Protein AF-A0A927NHI5-F1 (afdb_monomer_lite)

Foldseek 3Di:
DDDDDPVVVVVVVVVVVVVVVVVDDDVVVVVVCVVVVVPDDQPDQPQDADPPPRDGDDCQADPPPRHGDDRPDHPVVVVVVVVVVVVVVVVVVVVVCVVVVVVD

pLDDT: mean 72.48, std 15.56, range [40.72, 95.0]

Secondary structure (DSSP, 8-state):
-----HHHHHHHHHHHHHHHHHHSPPHHHHHHHHHHSSS--------PBPTTT-PBPBTTB-TTT--B-PPPPPHHHHHHHHHHHHHHHHHHHHHHHHHHHH--

Radius of gyration: 29.14 Å; chains: 1; bounding box: 41×54×81 Å

Structure (mmCIF, N/CA/C/O backbone):
data_AF-A0A927NHI5-F1
#
_entry.id   AF-A0A927NHI5-F1
#
loop_
_atom_site.group_PDB
_atom_site.id
_atom_site.type_symbol
_atom_site.label_atom_id
_atom_site.label_alt_id
_atom_site.label_comp_id
_atom_site.label_asym_id
_atom_site.label_entity_id
_atom_site.label_seq_id
_atom_site.pdbx_PDB_ins_code
_atom_site.Cartn_x
_atom_site.Cartn_y
_atom_site.Cartn_z
_atom_site.occupancy
_atom_site.B_iso_or_equiv
_atom_site.auth_seq_id
_atom_site.auth_comp_id
_atom_site.auth_asym_id
_atom_site.auth_atom_id
_atom_site.pdbx_PDB_model_num
ATOM 1 N N . MET A 1 1 ? 2.981 -11.850 62.974 1.00 48.25 1 MET A N 1
ATOM 2 C CA . MET A 1 1 ? 2.808 -10.992 61.781 1.00 48.25 1 MET A CA 1
ATOM 3 C C . MET A 1 1 ? 2.036 -9.752 62.206 1.00 48.25 1 MET A C 1
ATOM 5 O O . MET A 1 1 ? 0.868 -9.874 62.557 1.00 48.25 1 MET A O 1
ATOM 9 N N . ALA A 1 2 ? 2.705 -8.601 62.307 1.00 54.06 2 ALA A N 1
ATOM 10 C CA . ALA A 1 2 ? 2.088 -7.356 62.765 1.00 54.06 2 ALA A CA 1
ATOM 11 C C . ALA A 1 2 ? 1.062 -6.859 61.732 1.00 54.06 2 ALA A C 1
ATOM 13 O O . ALA A 1 2 ? 1.376 -6.747 60.547 1.00 54.06 2 ALA A O 1
ATOM 14 N N . ARG A 1 3 ? -0.179 -6.596 62.163 1.00 60.69 3 ARG A N 1
ATOM 15 C CA . ARG A 1 3 ? -1.194 -5.948 61.321 1.00 60.69 3 ARG A CA 1
ATOM 16 C C . ARG A 1 3 ? -0.864 -4.456 61.274 1.00 60.69 3 ARG A C 1
ATOM 18 O O . ARG A 1 3 ? -1.073 -3.775 62.271 1.00 60.69 3 ARG A O 1
ATOM 25 N N . LYS A 1 4 ? -0.353 -3.972 60.138 1.00 64.62 4 LYS A N 1
ATOM 26 C CA . LYS A 1 4 ? -0.230 -2.530 59.874 1.00 64.62 4 LYS A CA 1
ATOM 27 C C . LYS A 1 4 ? -1.587 -1.856 60.075 1.00 64.62 4 LYS A C 1
ATOM 29 O O . LYS A 1 4 ? -2.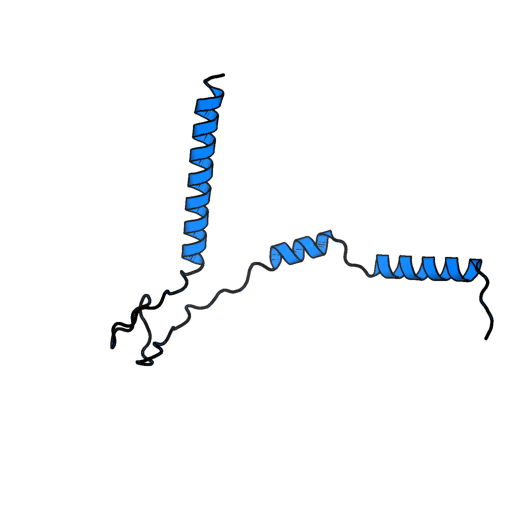629 -2.411 59.702 1.00 64.62 4 LYS A O 1
ATOM 34 N N . THR A 1 5 ? -1.573 -0.681 60.686 1.00 73.88 5 THR A N 1
ATOM 35 C CA . THR A 1 5 ? -2.777 0.122 60.899 1.00 73.88 5 THR A CA 1
ATOM 36 C C . THR A 1 5 ? -3.346 0.586 59.550 1.00 73.88 5 THR A C 1
ATOM 38 O O . THR A 1 5 ? -2.658 0.615 58.527 1.00 73.88 5 THR A O 1
ATOM 41 N N . ARG A 1 6 ? -4.647 0.904 59.494 1.00 68.88 6 ARG A N 1
ATOM 42 C CA . ARG A 1 6 ? -5.311 1.316 58.238 1.00 68.88 6 ARG A CA 1
ATOM 43 C C . ARG A 1 6 ? -4.681 2.564 57.610 1.00 68.88 6 ARG A C 1
ATOM 45 O O . ARG A 1 6 ? -4.791 2.732 56.398 1.00 68.88 6 ARG A O 1
ATOM 52 N N . GLU A 1 7 ? -4.059 3.415 58.419 1.00 73.69 7 GLU A N 1
ATOM 53 C CA . GLU A 1 7 ? -3.395 4.638 57.967 1.00 73.69 7 GLU A CA 1
ATOM 54 C C . GLU A 1 7 ? -2.073 4.327 57.264 1.00 73.69 7 GLU A C 1
ATOM 56 O O . GLU A 1 7 ? -1.881 4.764 56.132 1.00 73.69 7 GLU A O 1
ATOM 61 N N . GLU A 1 8 ? -1.246 3.451 57.840 1.00 77.12 8 GLU A N 1
ATOM 62 C CA . GLU A 1 8 ? -0.004 2.985 57.206 1.00 77.12 8 GLU A CA 1
ATOM 63 C C . GLU A 1 8 ? -0.270 2.297 55.862 1.00 77.12 8 GLU A C 1
ATOM 65 O O . GLU A 1 8 ? 0.456 2.506 54.892 1.00 77.12 8 GLU A O 1
ATOM 70 N N . LYS A 1 9 ? -1.361 1.524 55.765 1.00 78.44 9 LYS A N 1
ATOM 71 C CA . LYS A 1 9 ? -1.748 0.865 54.510 1.00 78.44 9 LYS A CA 1
ATOM 72 C C . LYS A 1 9 ? -2.147 1.869 53.420 1.00 78.44 9 LYS A C 1
ATOM 74 O O . LYS A 1 9 ? -1.849 1.644 52.252 1.00 78.44 9 LYS A O 1
ATOM 79 N N . ARG A 1 10 ? -2.803 2.976 53.791 1.00 79.38 10 ARG A N 1
ATOM 80 C CA . ARG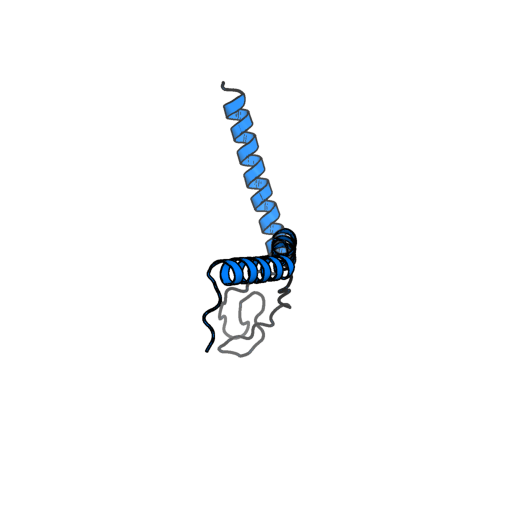 A 1 10 ? -3.188 4.045 52.850 1.00 79.38 10 ARG A CA 1
ATOM 81 C C . ARG A 1 10 ? -1.987 4.852 52.375 1.00 79.38 10 ARG A C 1
ATOM 83 O O . ARG A 1 10 ? -1.985 5.310 51.237 1.00 79.38 10 ARG A O 1
ATOM 90 N N . GLU A 1 11 ? -0.992 5.052 53.233 1.00 82.38 11 GLU A N 1
ATOM 91 C CA . GLU A 1 11 ? 0.238 5.738 52.843 1.00 82.38 11 GLU A CA 1
ATOM 92 C C . GLU A 1 11 ? 1.084 4.873 51.902 1.00 82.38 11 GLU A C 1
ATOM 94 O O . GLU A 1 11 ? 1.557 5.356 50.876 1.00 82.38 11 GLU A O 1
ATOM 99 N N . GLU A 1 12 ? 1.199 3.578 52.197 1.00 80.12 12 GLU A N 1
ATOM 100 C CA . GLU A 1 12 ? 1.878 2.607 51.337 1.00 80.12 12 GLU A CA 1
ATOM 101 C C . GLU A 1 12 ? 1.214 2.514 49.955 1.00 80.12 12 GLU A C 1
ATOM 103 O O . GLU A 1 12 ? 1.895 2.592 48.937 1.00 80.12 12 GLU A O 1
ATOM 108 N N . GLU A 1 13 ? -0.120 2.470 49.902 1.00 82.06 13 GLU A N 1
ATOM 109 C CA . GLU A 1 13 ? -0.875 2.470 48.644 1.00 82.06 13 GLU A CA 1
ATOM 110 C C . GLU A 1 13 ? -0.644 3.753 47.827 1.00 82.06 13 GLU A C 1
ATOM 112 O O . GLU A 1 13 ? -0.439 3.686 46.616 1.00 82.06 13 GLU A O 1
ATOM 117 N N . ARG A 1 14 ? -0.573 4.924 48.478 1.00 83.38 14 ARG A N 1
ATOM 118 C CA . ARG A 1 14 ? -0.249 6.188 47.793 1.00 83.38 14 ARG A CA 1
ATOM 119 C C . ARG A 1 14 ? 1.168 6.207 47.228 1.00 83.38 14 ARG A C 1
ATOM 121 O O . ARG A 1 14 ? 1.359 6.732 46.135 1.00 83.38 14 ARG A O 1
ATOM 128 N N . ARG A 1 15 ? 2.146 5.639 47.940 1.00 85.62 15 ARG A N 1
ATOM 129 C CA . ARG A 1 15 ? 3.531 5.539 47.448 1.00 85.62 15 ARG A CA 1
ATOM 130 C C . ARG A 1 15 ? 3.618 4.629 46.225 1.00 85.62 15 ARG A C 1
ATOM 132 O O . ARG A 1 15 ? 4.236 5.009 45.239 1.00 85.62 15 ARG A O 1
ATOM 139 N N . ILE A 1 16 ? 2.930 3.488 46.258 1.00 85.06 16 ILE A N 1
ATOM 140 C CA . ILE A 1 16 ? 2.885 2.540 45.136 1.00 85.06 16 ILE A CA 1
ATOM 141 C C . ILE A 1 16 ? 2.230 3.174 43.899 1.00 85.06 16 ILE A C 1
ATOM 143 O O . ILE A 1 16 ? 2.738 3.023 42.790 1.00 85.06 16 ILE A O 1
ATOM 147 N N . ILE A 1 17 ? 1.133 3.920 44.073 1.00 84.62 17 ILE A N 1
ATOM 148 C CA . ILE A 1 17 ? 0.458 4.610 42.962 1.00 84.62 17 ILE A CA 1
ATOM 149 C C . ILE A 1 17 ? 1.354 5.704 42.367 1.00 84.62 17 ILE A C 1
ATOM 151 O O . ILE A 1 17 ? 1.474 5.782 41.147 1.00 84.62 17 ILE A O 1
ATOM 155 N N . ALA A 1 18 ? 2.020 6.506 43.204 1.00 84.81 18 ALA A N 1
ATOM 156 C CA . ALA A 1 18 ? 2.936 7.548 42.738 1.00 84.81 18 ALA A CA 1
ATOM 157 C C . ALA A 1 18 ? 4.135 6.965 41.967 1.00 84.81 18 ALA A C 1
ATOM 159 O O . ALA A 1 18 ? 4.563 7.528 40.960 1.00 84.81 18 ALA A O 1
ATOM 160 N N . GLU A 1 19 ? 4.645 5.808 42.396 1.00 84.12 19 GLU A N 1
ATOM 161 C CA . GLU A 1 19 ? 5.718 5.101 41.697 1.00 84.12 19 GLU A CA 1
ATOM 162 C C . GLU A 1 19 ? 5.242 4.551 40.345 1.00 84.12 19 GLU A C 1
ATOM 164 O O . GLU A 1 19 ? 5.891 4.791 39.325 1.00 84.12 19 GLU A O 1
ATOM 169 N N . MET A 1 20 ? 4.066 3.911 40.298 1.00 78.25 20 MET A N 1
ATOM 170 C CA . MET A 1 20 ? 3.455 3.448 39.045 1.00 78.25 20 MET A CA 1
ATOM 171 C C . MET A 1 20 ? 3.186 4.593 38.064 1.00 78.25 20 MET A C 1
ATOM 173 O O . MET A 1 20 ? 3.415 4.425 36.869 1.00 78.25 20 MET A O 1
ATOM 177 N N . GLU A 1 21 ? 2.725 5.750 38.541 1.00 78.44 21 GLU A N 1
ATOM 178 C CA . GLU A 1 21 ? 2.467 6.920 37.695 1.00 78.44 21 GLU A CA 1
ATOM 179 C C . GLU A 1 21 ? 3.767 7.506 37.125 1.00 78.44 21 GLU A C 1
ATOM 181 O O . GLU A 1 21 ? 3.803 7.894 35.960 1.00 78.44 21 GLU A O 1
ATOM 186 N N . SER A 1 22 ? 4.859 7.481 37.898 1.00 74.81 22 SER A N 1
ATOM 187 C CA . SER A 1 22 ? 6.186 7.901 37.427 1.00 74.81 22 SER A CA 1
ATOM 188 C C . SER A 1 22 ? 6.825 6.924 36.429 1.00 74.81 22 SER A C 1
ATOM 190 O O . SER A 1 22 ? 7.627 7.332 35.590 1.00 74.81 22 SER A O 1
ATOM 192 N N . ALA A 1 23 ? 6.462 5.639 36.504 1.00 75.12 23 ALA A N 1
ATOM 193 C CA . ALA A 1 23 ? 6.978 4.578 35.642 1.00 75.12 23 ALA A CA 1
ATOM 194 C C . ALA A 1 23 ? 6.135 4.354 34.372 1.00 75.12 23 ALA A C 1
ATOM 196 O O . ALA A 1 23 ? 6.584 3.665 33.452 1.00 75.12 23 ALA A O 1
ATOM 197 N N . MET A 1 24 ? 4.918 4.910 34.294 1.00 66.56 24 MET A N 1
ATOM 198 C CA . MET A 1 24 ? 4.101 4.834 33.084 1.00 66.56 24 MET A CA 1
ATOM 199 C C . MET A 1 24 ? 4.585 5.849 32.038 1.00 66.56 24 MET A C 1
ATOM 201 O O . MET A 1 24 ? 4.693 7.039 32.334 1.00 66.56 24 MET A O 1
ATOM 205 N N . PRO A 1 25 ? 4.825 5.424 30.785 1.00 56.56 25 PRO A N 1
ATOM 206 C CA . PRO A 1 25 ? 5.122 6.358 29.708 1.00 56.56 25 PRO A CA 1
ATOM 207 C C . PRO A 1 25 ? 3.916 7.277 29.473 1.00 56.56 25 PRO A C 1
ATOM 209 O O . PRO A 1 25 ? 2.768 6.820 29.437 1.00 56.56 25 PRO A O 1
ATOM 212 N N . GLN A 1 26 ? 4.164 8.577 29.296 1.00 58.75 26 GLN A N 1
ATOM 213 C CA . GLN A 1 26 ? 3.110 9.536 28.974 1.00 58.75 26 GLN A CA 1
ATOM 214 C C . GLN A 1 26 ? 2.390 9.096 27.688 1.00 58.75 26 GLN A C 1
ATOM 216 O O . GLN A 1 26 ? 3.011 8.658 26.718 1.00 58.75 26 GLN A O 1
ATOM 221 N N . LYS A 1 27 ? 1.053 9.217 27.653 1.00 55.59 27 LYS A N 1
ATOM 222 C CA . LYS A 1 27 ? 0.222 8.829 26.491 1.00 55.59 27 LYS A CA 1
ATOM 223 C C . LYS A 1 27 ? 0.686 9.462 25.169 1.00 55.59 27 LYS A C 1
ATOM 225 O O . LYS A 1 27 ? 0.471 8.874 24.112 1.00 55.59 27 LYS A O 1
ATOM 230 N N . SER A 1 28 ? 1.349 10.615 25.230 1.00 53.78 28 SER A N 1
ATOM 231 C CA . SER A 1 28 ? 1.950 11.301 24.083 1.00 53.78 28 SER A CA 1
ATOM 232 C C . SER A 1 28 ? 3.039 10.483 23.381 1.00 53.78 28 SER A C 1
ATOM 234 O O . SER A 1 28 ? 3.133 10.528 22.154 1.00 53.78 28 SER A O 1
ATOM 236 N N . ASP A 1 29 ? 3.822 9.690 24.115 1.00 51.91 29 ASP A N 1
ATOM 237 C CA . ASP A 1 29 ? 4.895 8.871 23.538 1.00 51.91 29 ASP A CA 1
ATOM 238 C C . ASP A 1 29 ? 4.354 7.584 22.902 1.00 51.91 29 ASP A C 1
ATOM 240 O O . ASP A 1 29 ? 4.865 7.126 21.878 1.00 51.91 29 ASP A O 1
ATOM 244 N N . VAL A 1 30 ? 3.253 7.044 23.438 1.00 52.88 30 VAL A N 1
ATOM 245 C CA . VAL A 1 30 ? 2.550 5.881 22.869 1.00 52.88 30 VAL A CA 1
ATOM 246 C C . VAL A 1 30 ? 1.890 6.238 21.533 1.00 52.88 30 VAL A C 1
ATOM 248 O O . VAL A 1 30 ? 1.922 5.447 20.590 1.00 52.88 30 VAL A O 1
ATOM 251 N N . GLU A 1 31 ? 1.335 7.446 21.407 1.00 47.03 31 GLU A N 1
ATOM 252 C CA . GLU A 1 31 ? 0.714 7.911 20.162 1.00 47.03 31 GLU A CA 1
ATOM 253 C C . GLU A 1 31 ? 1.760 8.250 19.085 1.00 47.03 31 GLU A C 1
ATOM 255 O O . GLU A 1 31 ? 1.574 7.931 17.905 1.00 47.03 31 GLU A O 1
ATOM 260 N N . LYS A 1 32 ? 2.923 8.777 19.490 1.00 46.09 32 LYS A N 1
ATOM 261 C CA . LYS A 1 32 ? 4.072 9.001 18.599 1.00 46.09 32 LYS A CA 1
ATOM 262 C C . LYS A 1 32 ? 4.728 7.689 18.146 1.00 46.09 32 LYS A C 1
ATOM 264 O O . LYS A 1 32 ? 5.105 7.564 16.985 1.00 46.09 32 LYS A O 1
ATOM 269 N N . ALA A 1 33 ? 4.788 6.670 19.006 1.00 48.47 33 ALA A N 1
ATOM 270 C CA . ALA A 1 33 ? 5.247 5.329 18.631 1.00 48.47 33 ALA A CA 1
ATOM 271 C C . ALA A 1 33 ? 4.263 4.612 17.686 1.00 48.47 33 ALA A C 1
ATOM 273 O O . ALA A 1 33 ? 4.682 3.931 16.753 1.00 48.47 33 ALA A O 1
ATOM 274 N N . ARG A 1 34 ? 2.949 4.806 17.864 1.00 46.81 34 ARG A N 1
ATOM 275 C CA . ARG A 1 34 ? 1.920 4.194 17.005 1.00 46.81 34 ARG A CA 1
ATOM 276 C C . ARG A 1 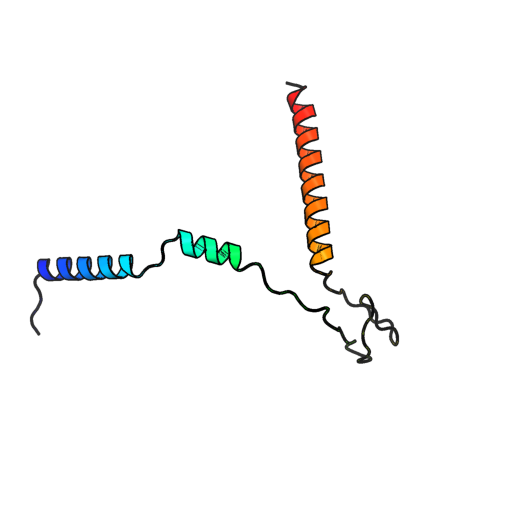34 ? 1.817 4.856 15.627 1.00 46.81 34 ARG A C 1
ATOM 278 O O . ARG A 1 34 ? 1.469 4.187 14.658 1.00 46.81 34 ARG A O 1
ATOM 285 N N . THR A 1 35 ? 2.147 6.143 15.529 1.00 47.31 35 THR A N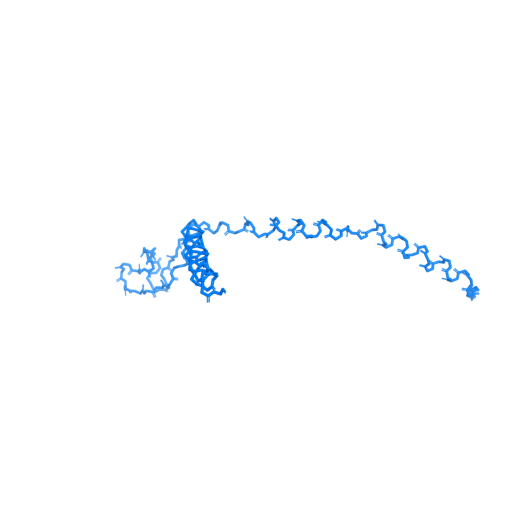 1
ATOM 286 C CA . THR A 1 35 ? 2.195 6.886 14.256 1.00 47.31 35 THR A CA 1
ATOM 287 C C . THR A 1 35 ? 3.523 6.710 13.517 1.00 47.31 35 THR A C 1
ATOM 289 O O . THR A 1 35 ? 3.524 6.695 12.288 1.00 47.31 35 THR A O 1
ATOM 292 N N . ASN A 1 36 ? 4.626 6.461 14.233 1.00 46.09 36 ASN A N 1
ATOM 293 C CA . ASN A 1 36 ? 5.919 6.109 13.633 1.00 46.09 36 ASN A CA 1
ATOM 294 C C . ASN A 1 36 ? 6.059 4.608 13.308 1.00 46.09 36 ASN A C 1
ATOM 296 O O . ASN A 1 36 ? 6.918 4.236 12.515 1.00 46.09 36 ASN A O 1
ATOM 300 N N . GLY A 1 37 ? 5.211 3.748 13.882 1.00 43.88 37 GLY A N 1
ATOM 301 C CA . GLY A 1 37 ? 5.249 2.289 13.716 1.00 43.88 37 GLY A CA 1
ATOM 302 C C . GLY A 1 37 ? 4.416 1.713 12.564 1.00 43.88 37 GLY A C 1
ATOM 303 O O . GLY A 1 37 ? 4.333 0.497 12.437 1.00 43.88 37 GLY A O 1
ATOM 304 N N . VAL A 1 38 ? 3.790 2.534 11.712 1.00 46.91 38 VAL A N 1
ATOM 305 C CA . VAL A 1 38 ? 3.136 2.063 10.467 1.00 46.91 38 VAL A CA 1
ATOM 306 C C . VAL A 1 38 ? 3.958 2.530 9.269 1.00 46.91 38 VAL A C 1
ATOM 308 O O . VAL A 1 38 ? 3.485 3.241 8.382 1.00 46.91 38 VAL A O 1
ATOM 311 N N . GLY A 1 39 ? 5.245 2.203 9.302 1.00 46.34 39 GLY A N 1
ATOM 312 C CA . GLY A 1 39 ? 6.226 2.745 8.373 1.00 46.34 39 GLY A CA 1
ATOM 313 C C . GLY A 1 39 ? 7.218 1.744 7.812 1.00 46.34 39 GLY A C 1
ATOM 314 O O . GLY A 1 39 ? 8.003 2.150 6.971 1.00 46.34 39 GLY A O 1
ATOM 315 N N . GLU A 1 40 ? 7.199 0.473 8.205 1.00 49.25 40 GLU A N 1
ATOM 316 C CA . GLU A 1 40 ? 8.162 -0.504 7.696 1.00 49.25 40 GLU A CA 1
ATOM 317 C C . GLU A 1 40 ? 7.526 -1.882 7.599 1.00 49.25 40 GLU A C 1
ATOM 319 O O . GLU A 1 40 ? 7.600 -2.670 8.524 1.00 49.25 40 GLU A O 1
ATOM 324 N N . GLU A 1 41 ? 6.932 -2.179 6.449 1.00 40.72 41 GLU A N 1
ATOM 325 C CA . GLU A 1 41 ? 7.266 -3.418 5.750 1.00 40.72 41 GLU A CA 1
ATOM 326 C C . GLU A 1 41 ? 7.348 -3.060 4.273 1.00 40.72 41 GLU A C 1
ATOM 328 O O . GLU A 1 41 ? 6.445 -3.319 3.476 1.00 40.72 41 GLU A O 1
ATOM 333 N N . GLY A 1 42 ? 8.474 -2.421 3.941 1.00 41.06 42 GLY A N 1
ATOM 334 C CA . GLY A 1 42 ? 9.054 -2.433 2.611 1.00 41.06 42 GLY A CA 1
ATOM 335 C C . GLY A 1 42 ? 9.271 -3.869 2.176 1.00 41.06 42 GLY A C 1
ATOM 336 O O . GLY A 1 42 ? 10.400 -4.356 2.208 1.00 41.06 42 GLY A O 1
ATOM 337 N N . ALA A 1 43 ? 8.193 -4.566 1.815 1.00 44.31 43 ALA A N 1
ATOM 338 C CA . ALA A 1 43 ? 8.265 -5.861 1.183 1.00 44.31 43 ALA A CA 1
ATOM 339 C C . ALA A 1 43 ? 9.057 -5.631 -0.101 1.00 44.31 43 ALA A C 1
ATOM 341 O O . ALA A 1 43 ? 8.541 -5.099 -1.088 1.00 44.31 43 ALA A O 1
ATOM 342 N N . GLN A 1 44 ? 10.342 -5.994 -0.054 1.00 44.66 44 GLN A N 1
ATOM 343 C CA . GLN A 1 44 ? 11.170 -6.194 -1.233 1.00 44.66 44 GLN A CA 1
ATOM 344 C C . GLN A 1 44 ? 10.313 -6.870 -2.303 1.00 44.66 44 GLN A C 1
ATOM 346 O O . GLN A 1 44 ? 9.466 -7.682 -1.918 1.00 44.66 44 GLN A O 1
ATOM 351 N N . PRO A 1 45 ? 10.497 -6.566 -3.604 1.00 52.47 45 PRO A N 1
ATOM 352 C CA . PRO A 1 45 ? 9.712 -7.189 -4.664 1.00 52.47 45 PRO A CA 1
ATOM 353 C C . PRO A 1 45 ? 9.777 -8.697 -4.458 1.00 52.47 45 PRO A C 1
ATOM 355 O O . PRO A 1 45 ? 10.812 -9.319 -4.707 1.00 52.47 45 PRO A O 1
ATOM 358 N N . GLN A 1 46 ? 8.713 -9.265 -3.880 1.00 59.19 46 GLN A N 1
ATOM 359 C CA . GLN A 1 46 ? 8.754 -10.649 -3.462 1.00 59.19 46 GLN A CA 1
ATOM 360 C C . GLN A 1 46 ? 8.821 -11.410 -4.770 1.00 59.19 46 GLN A C 1
ATOM 362 O O . GLN A 1 46 ? 7.910 -11.337 -5.594 1.00 59.19 46 GLN A O 1
ATOM 367 N N . LYS A 1 47 ? 9.959 -12.059 -5.010 1.00 66.38 47 LYS A N 1
ATOM 368 C CA . LYS A 1 47 ? 10.147 -12.948 -6.146 1.00 66.38 47 LYS A CA 1
ATOM 369 C C . LYS A 1 47 ? 9.192 -14.120 -5.929 1.00 66.38 47 LYS A C 1
ATOM 371 O O . LYS A 1 47 ? 9.528 -15.095 -5.258 1.00 66.38 47 LYS A O 1
ATOM 376 N N . ILE A 1 48 ? 7.958 -13.974 -6.406 1.00 71.81 48 ILE A N 1
ATOM 377 C CA . ILE A 1 48 ? 6.910 -14.982 -6.266 1.00 71.81 48 ILE A CA 1
ATOM 378 C C . ILE A 1 48 ? 7.228 -16.092 -7.262 1.00 71.81 48 ILE A C 1
ATOM 380 O O . ILE A 1 48 ? 7.318 -15.865 -8.467 1.00 71.81 48 ILE A O 1
ATOM 384 N N . HIS A 1 49 ? 7.404 -17.301 -6.744 1.00 82.00 49 HIS A N 1
ATOM 385 C CA . HIS A 1 49 ? 7.602 -18.494 -7.553 1.00 82.00 49 HIS A CA 1
ATOM 386 C C . HIS A 1 49 ? 6.266 -19.212 -7.711 1.00 82.00 49 HIS A C 1
ATOM 388 O O . HIS A 1 49 ? 5.445 -19.264 -6.791 1.00 82.00 49 HIS A O 1
ATOM 394 N N . CYS A 1 50 ? 6.032 -19.790 -8.879 1.00 82.12 50 CYS A N 1
ATOM 395 C CA . CYS A 1 50 ? 4.808 -20.532 -9.118 1.00 82.12 50 CYS A CA 1
ATOM 396 C C . CYS A 1 50 ? 4.765 -21.820 -8.292 1.00 82.12 50 CYS A C 1
ATOM 398 O O . CYS A 1 50 ? 5.705 -22.614 -8.313 1.00 82.12 50 CYS A O 1
ATOM 400 N N . LYS A 1 51 ? 3.618 -22.105 -7.670 1.00 79.12 51 LYS A N 1
ATOM 401 C CA . LYS A 1 51 ? 3.406 -23.331 -6.882 1.00 79.12 51 LYS A CA 1
ATOM 402 C C . LYS A 1 51 ? 3.536 -24.631 -7.689 1.00 79.12 51 LYS A C 1
ATOM 404 O O . LYS A 1 51 ? 3.763 -25.680 -7.102 1.00 79.12 51 LYS A O 1
ATOM 409 N N . ARG A 1 52 ? 3.375 -24.569 -9.017 1.00 80.19 52 ARG A N 1
ATOM 410 C CA . ARG A 1 52 ? 3.357 -25.740 -9.911 1.00 80.19 52 ARG A CA 1
ATOM 411 C C . ARG A 1 52 ? 4.672 -25.922 -10.668 1.00 80.19 52 ARG A C 1
ATOM 413 O O . ARG A 1 52 ? 5.223 -27.012 -10.671 1.00 80.19 52 ARG A O 1
ATOM 420 N N . CYS A 1 53 ? 5.161 -24.842 -11.287 1.00 85.31 53 CYS A N 1
ATOM 421 C CA . CYS A 1 53 ? 6.342 -24.844 -12.158 1.00 85.31 53 CYS A CA 1
ATOM 422 C C . CYS A 1 53 ? 7.641 -24.467 -11.398 1.00 85.31 53 CYS A C 1
ATOM 424 O O . CYS A 1 53 ? 8.728 -24.639 -11.935 1.00 85.31 53 CYS A O 1
ATOM 426 N N . LYS A 1 54 ? 7.549 -23.924 -10.167 1.00 80.44 54 LYS A N 1
ATOM 427 C CA . LYS A 1 54 ? 8.643 -23.272 -9.402 1.00 80.44 54 LYS A CA 1
ATOM 428 C C . LYS A 1 54 ? 9.378 -22.143 -10.141 1.00 80.44 54 LYS A C 1
ATOM 430 O O . LYS A 1 54 ? 10.274 -21.536 -9.571 1.00 80.44 54 LYS A O 1
ATOM 435 N N . THR A 1 55 ? 8.982 -21.811 -11.366 1.00 84.31 55 THR A N 1
ATOM 436 C CA . THR A 1 55 ? 9.511 -20.688 -12.143 1.00 84.31 55 THR A CA 1
ATOM 437 C C . THR A 1 55 ? 9.131 -19.352 -11.505 1.00 84.31 55 THR A C 1
ATOM 439 O O . THR A 1 55 ? 8.064 -19.234 -10.887 1.00 84.31 55 THR A O 1
ATOM 442 N N . LEU A 1 56 ? 9.995 -18.347 -11.680 1.00 79.50 56 LEU A N 1
ATOM 443 C CA . LEU A 1 56 ? 9.719 -16.959 -11.319 1.00 79.50 56 LEU A CA 1
ATOM 444 C C . LEU A 1 56 ? 8.472 -16.476 -12.073 1.00 79.50 56 LEU A C 1
ATOM 446 O O . LEU A 1 56 ? 8.378 -16.634 -13.291 1.00 79.50 56 LEU A O 1
ATOM 450 N N . MET A 1 57 ? 7.498 -15.935 -11.347 1.00 77.12 57 MET A N 1
ATOM 451 C CA . MET A 1 57 ? 6.290 -15.379 -11.949 1.00 77.12 57 MET A CA 1
ATOM 452 C C . MET A 1 57 ? 6.527 -13.919 -12.324 1.00 77.12 57 MET A C 1
ATOM 454 O O . MET A 1 57 ? 7.056 -13.147 -11.526 1.00 77.12 57 MET A O 1
ATOM 458 N N . GLU A 1 58 ? 6.070 -13.533 -13.511 1.00 73.62 58 GLU A N 1
ATOM 459 C CA . GLU A 1 58 ? 6.128 -12.156 -13.995 1.00 73.62 58 GLU A CA 1
ATOM 460 C C . GLU A 1 58 ? 4.706 -11.590 -14.011 1.00 73.62 58 GLU A C 1
ATOM 462 O O . GLU A 1 58 ? 3.789 -12.210 -14.549 1.00 73.62 58 GLU A O 1
ATOM 467 N N . ASN A 1 59 ? 4.482 -10.449 -13.348 1.00 72.56 59 ASN A N 1
ATOM 468 C CA . ASN A 1 59 ? 3.167 -9.792 -13.261 1.00 72.56 59 ASN A CA 1
ATOM 469 C C . ASN A 1 59 ? 2.010 -10.710 -12.810 1.00 72.56 59 ASN A C 1
ATOM 471 O O . ASN A 1 59 ? 0.862 -10.533 -13.214 1.00 72.56 59 ASN A O 1
ATOM 475 N N . GLY A 1 60 ? 2.305 -11.703 -11.966 1.00 73.94 60 GLY A N 1
ATOM 476 C CA . GLY A 1 60 ? 1.300 -12.627 -11.443 1.00 73.94 60 GLY A CA 1
ATOM 477 C C . GLY A 1 60 ? 0.940 -13.785 -12.356 1.00 73.94 60 GLY A C 1
ATOM 478 O O . GLY A 1 60 ? -0.004 -14.502 -12.046 1.00 73.94 60 GLY A O 1
ATOM 479 N N . VAL A 1 61 ? 1.684 -14.017 -13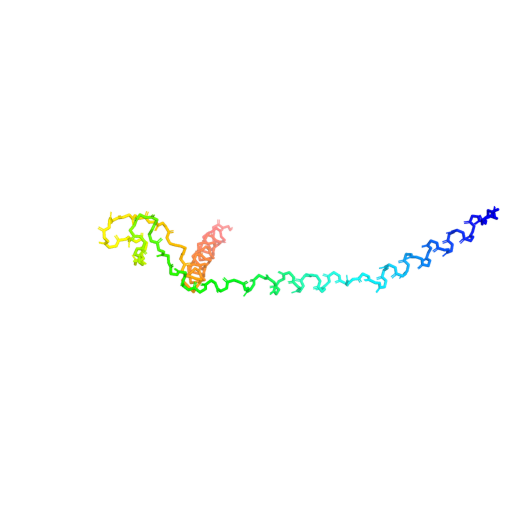.440 1.00 81.31 61 VAL A N 1
ATOM 480 C CA . VAL A 1 61 ? 1.454 -15.138 -14.361 1.00 81.31 61 VAL A CA 1
ATOM 481 C C . VAL A 1 61 ? 2.716 -16.011 -14.449 1.00 81.31 61 VAL A C 1
ATOM 483 O O . VAL A 1 61 ? 3.812 -15.490 -14.644 1.00 81.31 61 VAL A O 1
ATOM 486 N N . CYS A 1 62 ? 2.600 -17.344 -14.283 1.00 83.38 62 CYS A N 1
ATOM 487 C CA . CYS A 1 62 ? 3.716 -18.258 -14.617 1.00 83.38 62 CYS A CA 1
ATOM 488 C C . CYS A 1 62 ? 3.813 -18.336 -16.149 1.00 83.38 62 CYS A C 1
ATOM 490 O O . CYS A 1 62 ? 2.834 -18.757 -16.772 1.00 83.38 62 CYS A O 1
ATOM 492 N N . PRO A 1 63 ? 4.969 -18.016 -16.759 1.00 81.94 63 PRO A N 1
ATOM 493 C CA . PRO A 1 63 ? 5.142 -18.075 -18.213 1.00 81.94 63 PRO A CA 1
ATOM 494 C C . PRO A 1 63 ? 5.085 -19.508 -18.766 1.00 81.94 63 PRO A C 1
ATOM 496 O O . PRO A 1 63 ? 4.812 -19.703 -19.942 1.00 81.94 63 PRO A O 1
ATOM 499 N N . VAL A 1 64 ? 5.312 -20.518 -17.918 1.00 83.81 64 VAL A N 1
ATOM 500 C CA . VAL A 1 64 ? 5.360 -21.932 -18.323 1.00 83.81 64 VAL A CA 1
ATOM 501 C C . VAL A 1 64 ? 3.981 -22.593 -18.295 1.00 83.81 64 VAL A C 1
ATOM 503 O O . VAL A 1 64 ? 3.627 -23.322 -19.211 1.00 83.81 64 VAL A O 1
ATOM 506 N N . CYS A 1 65 ? 3.194 -22.372 -17.236 1.00 85.50 65 CYS A N 1
ATOM 507 C CA . CYS A 1 65 ? 1.927 -23.086 -17.025 1.00 85.50 65 CYS A CA 1
ATOM 508 C C . CYS A 1 65 ? 0.682 -22.192 -17.054 1.00 85.50 65 CYS A C 1
ATOM 510 O O . CYS A 1 65 ? -0.424 -22.688 -16.854 1.00 85.50 65 CYS A O 1
ATOM 512 N N . GLY A 1 66 ? 0.842 -20.877 -17.233 1.00 79.88 66 GLY A N 1
ATOM 513 C CA . GLY A 1 66 ? -0.269 -19.924 -17.300 1.00 79.88 66 GLY A CA 1
ATOM 514 C C . GLY A 1 66 ? -1.010 -19.698 -15.978 1.00 79.88 66 GLY A C 1
ATOM 515 O O . GLY A 1 66 ? -2.015 -18.988 -15.959 1.00 79.88 66 GLY A O 1
ATOM 516 N N . PHE A 1 67 ? -0.538 -20.275 -14.866 1.00 81.44 67 PHE A N 1
ATOM 517 C CA . PHE A 1 67 ? -1.141 -20.080 -13.548 1.00 81.44 67 PHE A CA 1
ATOM 518 C C . PHE A 1 67 ? -1.106 -18.601 -13.156 1.00 81.44 67 PHE A C 1
ATOM 520 O O . PHE A 1 67 ? -0.035 -17.988 -13.186 1.00 81.44 67 PHE A O 1
ATOM 527 N N . ARG A 1 68 ? -2.265 -18.049 -12.774 1.00 77.31 68 ARG A N 1
ATOM 528 C CA . ARG A 1 68 ? -2.425 -16.645 -12.387 1.00 77.31 68 ARG A CA 1
ATOM 529 C C . ARG A 1 68 ? -2.613 -16.526 -10.881 1.00 77.31 68 ARG A C 1
ATOM 531 O O . ARG A 1 68 ? -3.449 -17.215 -10.305 1.00 77.31 68 ARG A O 1
ATOM 538 N N . ILE A 1 69 ? -1.858 -15.638 -10.255 1.00 75.06 69 ILE A N 1
ATOM 539 C CA . ILE A 1 69 ? -2.005 -15.275 -8.850 1.00 75.06 69 ILE A CA 1
ATOM 540 C C . ILE A 1 69 ? -2.092 -13.759 -8.736 1.00 75.06 69 ILE A C 1
ATOM 542 O O . ILE A 1 69 ? -1.417 -13.028 -9.461 1.00 75.06 69 ILE A O 1
ATOM 546 N N . TYR A 1 70 ? -2.932 -13.283 -7.82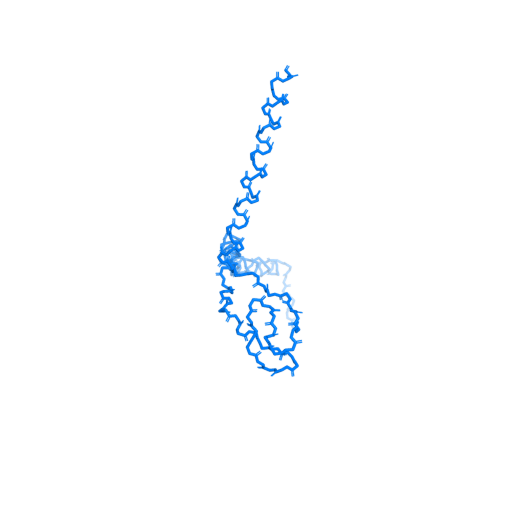2 1.00 70.38 70 TYR A N 1
ATOM 547 C CA . TYR A 1 70 ? -2.944 -11.872 -7.473 1.00 70.38 70 TYR A CA 1
ATOM 548 C C . TYR A 1 70 ? -1.603 -11.509 -6.827 1.00 70.38 70 TYR A C 1
ATOM 550 O O . TYR A 1 70 ? -1.252 -12.047 -5.776 1.00 70.38 70 TYR A O 1
ATOM 558 N N . VAL A 1 71 ? -0.851 -10.610 -7.462 1.00 68.56 71 VAL A N 1
ATOM 559 C CA . VAL A 1 71 ? 0.384 -10.067 -6.890 1.00 68.56 71 VAL A CA 1
ATOM 560 C C . VAL A 1 71 ? 0.028 -8.814 -6.100 1.00 68.56 71 VAL A C 1
ATOM 562 O O . VAL A 1 71 ? -0.634 -7.926 -6.647 1.00 68.56 71 VAL A O 1
ATOM 565 N N . PRO A 1 72 ? 0.440 -8.712 -4.823 1.00 62.56 72 PRO A N 1
ATOM 566 C CA . PRO A 1 72 ? 0.233 -7.498 -4.055 1.00 62.56 72 PRO A CA 1
ATOM 567 C C . PRO A 1 72 ? 0.927 -6.331 -4.761 1.00 62.56 72 PRO A C 1
ATOM 569 O O . PRO A 1 72 ? 2.120 -6.369 -5.049 1.00 62.56 72 PRO A O 1
ATOM 572 N N . MET A 1 73 ? 0.143 -5.302 -5.080 1.00 58.06 73 MET A N 1
ATOM 573 C CA . MET A 1 73 ? 0.626 -4.114 -5.776 1.00 58.06 73 MET A CA 1
ATOM 574 C C . MET A 1 73 ? 1.745 -3.423 -4.981 1.00 58.06 73 MET A C 1
ATOM 576 O O . MET A 1 73 ? 1.567 -3.188 -3.784 1.00 58.06 73 MET A O 1
ATOM 580 N N . ASP A 1 74 ? 2.841 -3.053 -5.656 1.00 66.69 74 ASP A N 1
ATOM 581 C CA . ASP A 1 74 ? 3.982 -2.343 -5.061 1.00 66.69 74 ASP A CA 1
ATOM 582 C C . ASP A 1 74 ? 3.532 -1.162 -4.189 1.00 66.69 74 ASP A C 1
ATOM 584 O O . ASP A 1 74 ? 2.696 -0.350 -4.605 1.00 66.69 74 ASP A O 1
ATOM 588 N N . GLU A 1 75 ? 4.140 -0.985 -3.017 1.00 66.44 75 GLU A N 1
ATOM 589 C CA . GLU A 1 75 ? 3.769 0.085 -2.082 1.00 66.44 75 GLU A CA 1
ATOM 590 C C . GLU A 1 75 ? 3.822 1.486 -2.703 1.00 66.44 75 GLU A C 1
ATOM 592 O O . GLU A 1 75 ? 2.968 2.330 -2.422 1.00 66.44 75 GLU A O 1
ATOM 597 N N . ARG A 1 76 ? 4.781 1.740 -3.606 1.00 70.00 76 ARG A N 1
ATOM 598 C CA . ARG A 1 76 ? 4.873 3.018 -4.334 1.00 70.00 76 ARG A CA 1
ATOM 599 C C . ARG A 1 76 ? 3.639 3.270 -5.195 1.00 70.00 76 ARG A C 1
ATOM 601 O O . ARG A 1 76 ? 3.151 4.397 -5.257 1.00 70.00 76 ARG A O 1
ATOM 608 N N . LYS A 1 77 ? 3.125 2.230 -5.854 1.00 70.62 77 LYS A N 1
ATOM 609 C CA . LYS A 1 77 ? 1.913 2.326 -6.672 1.00 70.62 77 LYS A CA 1
ATOM 610 C C . LYS A 1 77 ? 0.679 2.458 -5.778 1.00 70.62 77 LYS A C 1
ATOM 612 O O . LYS A 1 77 ? -0.176 3.296 -6.045 1.00 70.62 77 LYS A O 1
ATOM 617 N N . ARG A 1 78 ? 0.643 1.741 -4.651 1.00 77.81 78 ARG A N 1
ATOM 618 C CA . ARG A 1 78 ? -0.446 1.816 -3.667 1.00 77.81 78 ARG A CA 1
ATOM 619 C C . ARG A 1 78 ? -0.581 3.213 -3.038 1.00 77.81 78 ARG A C 1
ATOM 621 O O . ARG A 1 78 ? -1.698 3.710 -2.907 1.00 77.81 78 ARG A O 1
ATOM 628 N N . LYS A 1 79 ? 0.533 3.888 -2.717 1.00 79.00 79 LYS A N 1
ATOM 629 C CA . LYS A 1 79 ? 0.531 5.287 -2.234 1.00 79.00 79 LYS A CA 1
ATOM 630 C C . LYS A 1 79 ? -0.036 6.253 -3.278 1.00 79.00 79 LYS A C 1
ATOM 632 O O . LYS A 1 79 ? -0.879 7.076 -2.938 1.00 79.00 79 LYS A O 1
ATOM 637 N N . LYS A 1 80 ? 0.362 6.115 -4.550 1.00 78.81 80 LYS A N 1
ATOM 638 C CA . LYS A 1 80 ? -0.187 6.929 -5.650 1.00 78.81 80 LYS A CA 1
ATOM 639 C C . LYS A 1 80 ? -1.696 6.740 -5.796 1.00 78.81 80 LYS A C 1
ATOM 641 O O . LYS A 1 80 ? -2.420 7.727 -5.852 1.00 78.81 80 LYS A O 1
ATOM 646 N N . VAL A 1 81 ? -2.173 5.492 -5.782 1.00 86.75 81 VAL A N 1
ATOM 647 C CA . VAL A 1 81 ? -3.613 5.190 -5.846 1.00 86.75 81 VAL A CA 1
ATOM 648 C C . VAL A 1 81 ? -4.354 5.832 -4.672 1.00 86.75 81 VAL A C 1
ATOM 650 O O . VAL A 1 81 ? -5.377 6.472 -4.883 1.00 86.75 81 VAL A O 1
ATOM 653 N N . ARG A 1 82 ? -3.818 5.740 -3.448 1.00 87.75 82 ARG A N 1
ATOM 654 C CA . ARG A 1 82 ? -4.434 6.365 -2.268 1.00 87.75 82 ARG A CA 1
ATOM 655 C C . ARG A 1 82 ? -4.580 7.883 -2.424 1.00 87.75 82 ARG A C 1
ATOM 657 O O . ARG A 1 82 ? -5.632 8.412 -2.089 1.00 87.75 82 ARG A O 1
ATOM 664 N N . ILE A 1 83 ? -3.559 8.565 -2.946 1.00 90.31 83 ILE A N 1
ATOM 665 C CA . ILE A 1 83 ? -3.599 10.018 -3.177 1.00 90.31 83 ILE A CA 1
ATOM 666 C C . ILE A 1 83 ? -4.649 10.374 -4.234 1.00 90.31 83 ILE A C 1
ATOM 668 O O . ILE A 1 83 ? -5.439 11.285 -4.014 1.00 90.31 83 ILE A O 1
ATOM 672 N N . ILE A 1 84 ? -4.695 9.637 -5.349 1.00 91.62 84 ILE A N 1
ATOM 673 C CA . ILE A 1 84 ? -5.667 9.878 -6.428 1.00 91.62 84 ILE A CA 1
ATOM 674 C C . ILE A 1 84 ? -7.100 9.716 -5.909 1.00 91.62 84 ILE A C 1
ATOM 676 O O . ILE A 1 84 ? -7.940 10.579 -6.146 1.00 91.62 84 ILE A O 1
ATOM 680 N N . VAL A 1 85 ? -7.371 8.641 -5.163 1.00 93.69 85 VAL A N 1
ATOM 681 C CA . VAL A 1 85 ? -8.701 8.390 -4.590 1.00 93.69 85 VAL A CA 1
ATOM 682 C C . VAL A 1 85 ? -9.072 9.471 -3.574 1.00 93.69 85 VAL A C 1
ATOM 684 O O . VAL A 1 85 ? -10.181 9.994 -3.627 1.00 93.69 85 VAL A O 1
ATOM 687 N N . ALA A 1 86 ? -8.149 9.859 -2.688 1.00 92.44 86 ALA A N 1
ATOM 688 C CA . ALA A 1 86 ? -8.396 10.924 -1.718 1.00 92.44 86 ALA A CA 1
ATOM 689 C C . ALA A 1 86 ? -8.701 12.267 -2.403 1.00 92.44 86 ALA A C 1
ATOM 691 O O . ALA A 1 86 ? -9.665 12.936 -2.036 1.00 92.44 86 ALA A O 1
ATOM 692 N N . ALA A 1 87 ? -7.929 12.633 -3.430 1.00 94.19 87 ALA A N 1
ATOM 693 C CA . ALA A 1 87 ? -8.149 13.852 -4.200 1.00 94.19 87 ALA A CA 1
ATOM 694 C C . ALA A 1 87 ? -9.511 13.844 -4.913 1.00 94.19 87 ALA A C 1
ATOM 696 O O . ALA A 1 87 ? -10.232 14.839 -4.861 1.00 94.19 87 ALA A O 1
ATOM 697 N N . ALA A 1 88 ? -9.897 12.716 -5.519 1.00 94.75 88 ALA A N 1
ATOM 698 C CA . ALA A 1 88 ? -11.199 12.568 -6.165 1.00 94.75 88 ALA A CA 1
ATOM 699 C C . ALA A 1 88 ? -12.356 12.732 -5.166 1.00 94.75 88 ALA A C 1
ATOM 701 O O . ALA A 1 88 ? -13.298 13.472 -5.438 1.00 94.75 88 ALA A O 1
ATOM 702 N N . CYS A 1 89 ? -12.263 12.113 -3.984 1.00 94.19 89 CYS A N 1
ATOM 703 C CA . CYS A 1 89 ? -13.274 12.268 -2.936 1.00 94.19 89 CYS A CA 1
ATOM 704 C C . CYS A 1 89 ? -13.419 13.727 -2.481 1.00 94.19 89 CYS A C 1
ATOM 706 O O . CYS A 1 89 ? -14.540 14.215 -2.359 1.00 94.19 89 CYS A O 1
ATOM 708 N N . ILE A 1 90 ? -12.304 14.435 -2.264 1.00 95.00 90 ILE A N 1
ATOM 709 C CA . ILE A 1 90 ? -12.326 15.849 -1.856 1.00 95.00 90 ILE A CA 1
ATOM 710 C C . ILE A 1 90 ? -12.943 16.721 -2.953 1.00 95.00 90 ILE A C 1
ATOM 712 O O . ILE A 1 90 ? -13.771 17.573 -2.648 1.00 95.00 90 ILE A O 1
ATOM 716 N N . ALA A 1 91 ? -12.588 16.497 -4.221 1.00 94.75 91 ALA A N 1
ATOM 717 C CA . ALA A 1 91 ? -13.130 17.262 -5.342 1.00 94.75 91 ALA A CA 1
ATOM 718 C C . ALA A 1 91 ? -14.653 17.095 -5.473 1.00 94.75 91 ALA A C 1
ATOM 720 O O . ALA A 1 91 ? -15.372 18.081 -5.624 1.00 94.75 91 ALA A O 1
ATOM 721 N N . VAL A 1 92 ? -15.151 15.860 -5.356 1.00 94.75 92 VAL A N 1
ATOM 722 C CA . VAL A 1 92 ? -16.593 15.565 -5.375 1.00 94.75 92 VAL A CA 1
ATOM 723 C C . VAL A 1 92 ? -17.291 16.239 -4.197 1.00 94.75 92 VAL A C 1
ATOM 725 O O . VAL A 1 92 ? -18.321 16.882 -4.374 1.00 94.75 92 VAL A O 1
ATOM 728 N N . PHE A 1 93 ? -16.716 16.134 -2.999 1.00 93.00 93 PHE A N 1
ATOM 729 C CA . PHE A 1 93 ? -17.282 16.743 -1.800 1.00 93.00 93 PHE A CA 1
ATOM 730 C C . PHE A 1 93 ? -17.327 18.272 -1.907 1.00 93.00 93 PHE A C 1
ATOM 732 O O . PHE A 1 93 ? -18.363 18.871 -1.642 1.00 93.00 93 PHE A O 1
ATOM 739 N N . ALA A 1 94 ? -16.250 18.905 -2.375 1.00 92.06 94 ALA A N 1
ATOM 740 C CA . ALA A 1 94 ? -16.205 20.344 -2.611 1.00 92.06 94 ALA A CA 1
ATOM 741 C C . ALA A 1 94 ? -17.238 20.785 -3.661 1.00 92.06 94 ALA A C 1
ATOM 743 O O . ALA A 1 94 ? -17.947 21.764 -3.441 1.00 92.06 94 ALA A O 1
ATOM 744 N N . ALA A 1 95 ? -17.381 20.045 -4.764 1.00 91.44 95 ALA A N 1
ATOM 745 C CA . ALA A 1 95 ? -18.385 20.334 -5.786 1.00 91.44 95 ALA A CA 1
ATOM 746 C C . ALA A 1 95 ? -19.814 20.246 -5.228 1.00 91.44 95 ALA A C 1
ATOM 748 O O . ALA A 1 95 ? -20.623 21.138 -5.470 1.00 91.44 95 ALA A O 1
ATOM 749 N N . LEU A 1 96 ? -20.114 19.218 -4.427 1.00 90.69 96 LEU A N 1
ATOM 750 C CA . LEU A 1 96 ? -21.404 19.100 -3.745 1.00 90.69 96 LEU A CA 1
ATOM 751 C C . LEU A 1 96 ? -21.638 20.277 -2.794 1.00 90.69 96 LEU A C 1
ATOM 753 O O . LEU A 1 96 ? -22.706 20.876 -2.833 1.00 90.69 96 LEU A O 1
ATOM 757 N N . PHE A 1 97 ? -20.645 20.658 -1.990 1.00 90.38 97 PHE A N 1
ATOM 758 C CA . PHE A 1 97 ? -20.755 21.809 -1.091 1.00 90.38 97 PHE A CA 1
ATOM 759 C C . PHE A 1 97 ? -20.996 23.123 -1.832 1.00 90.38 97 PHE A C 1
ATOM 761 O O . PHE A 1 97 ? -21.784 23.936 -1.363 1.00 90.38 97 PHE A O 1
ATOM 768 N N . LEU A 1 98 ? -20.371 23.328 -2.992 1.00 88.12 98 LEU A N 1
ATOM 769 C CA . LEU A 1 98 ? -20.618 24.509 -3.818 1.00 88.12 98 LEU A CA 1
ATOM 770 C C . LEU A 1 98 ? -22.034 24.505 -4.400 1.00 88.12 98 LEU A C 1
ATOM 772 O O . LEU A 1 98 ? -22.706 25.527 -4.346 1.00 88.12 98 LEU A O 1
ATOM 776 N N . ILE A 1 99 ? -22.516 23.365 -4.899 1.00 87.75 99 ILE A N 1
ATOM 777 C CA . ILE A 1 99 ? -23.873 23.255 -5.456 1.00 87.75 99 ILE A CA 1
ATOM 778 C C . ILE A 1 99 ? -24.924 23.457 -4.358 1.00 87.75 99 ILE A C 1
ATOM 780 O O . ILE A 1 99 ? -25.819 24.279 -4.515 1.00 87.75 99 ILE A O 1
ATOM 784 N N . PHE A 1 100 ? -24.809 22.752 -3.230 1.00 82.00 100 PHE A N 1
ATOM 785 C CA . PHE A 1 100 ? -25.753 22.869 -2.114 1.00 82.00 100 PHE A CA 1
ATOM 786 C C . PHE A 1 100 ? -25.642 24.209 -1.375 1.00 82.00 100 PHE A C 1
ATOM 788 O O . PHE A 1 100 ? -26.645 24.704 -0.869 1.00 82.00 100 PHE A O 1
ATOM 795 N N . GLY A 1 101 ? -24.448 24.801 -1.318 1.00 69.44 101 GLY A N 1
ATOM 796 C CA . GLY A 1 101 ? -24.200 26.101 -0.698 1.00 69.44 101 GLY A CA 1
ATOM 797 C C . GLY A 1 101 ? -24.669 27.291 -1.537 1.00 69.44 101 GLY A C 1
ATOM 798 O O . GLY A 1 101 ? -25.029 28.305 -0.958 1.00 69.44 101 GLY A O 1
ATOM 799 N N . LEU A 1 102 ? -24.711 27.175 -2.872 1.00 60.97 102 LEU A N 1
ATOM 800 C CA . LEU A 1 102 ? -25.327 28.187 -3.747 1.00 60.97 102 LEU A CA 1
ATOM 801 C C . LEU A 1 102 ? -26.857 28.087 -3.811 1.00 60.97 102 LEU A C 1
ATOM 803 O O . LEU A 1 102 ? -27.509 29.027 -4.256 1.00 60.97 102 LEU A O 1
ATOM 807 N N . HIS A 1 103 ? -27.428 26.946 -3.423 1.00 57.38 103 HIS A N 1
ATOM 808 C CA . HIS A 1 103 ? -28.862 26.675 -3.539 1.00 57.38 103 HIS A CA 1
ATOM 809 C C . HIS A 1 103 ? -29.652 26.966 -2.248 1.00 57.38 103 HIS A C 1
ATOM 811 O O . HIS A 1 103 ? -30.813 26.561 -2.133 1.00 57.38 103 HIS A O 1
ATOM 817 N N . LYS A 1 104 ? -29.021 27.630 -1.272 1.00 53.44 104 LYS A N 1
ATOM 818 C CA . LYS A 1 104 ? -29.584 28.017 0.025 1.00 53.44 104 LYS A CA 1
ATOM 819 C C . LYS A 1 104 ? -29.414 29.515 0.234 1.00 53.44 104 LYS A C 1
ATOM 821 O O . LYS A 1 104 ? -30.393 30.124 0.712 1.00 53.44 104 LYS A O 1
#

Sequence (104 aa):
MARKTREEKREEERRIIAEMESAMPQKSDVEKARTNGVGEEGAQPQKIHCKRCKTLMENGVCPVCGFRIYVPMDERKRKKVRIIVAAACIAVFAALFLIFGLHK